Protein AF-A0A1C7MDW0-F1 (afdb_monomer_lite)

pLDDT: mean 87.17, std 15.41, range [36.62, 98.12]

Organism: Grifola frondosa (NCBI:txid5627)

Foldseek 3Di:
DDPVPDDDDDDCPVPDDDPDPAQDDQAAAAEQDPCVNGRGDVVSVVCVVVVRYDYQFFDAPNDTDGVVQLCALVSQLVVDDPPDDSVRSSVSSVVRNVVSVVVVVVVCVVVVPDPPDPDPPPDDD

Secondary structure (DSSP, 8-state):
--TT-------GGG---------S---TTSBPPPHHHH--HHHHHHHHHTT-SB-SEEEETTEEEEGGGTTSHHHHGGGPPTT--HHHHHHHHHHHHHHHHHHHHHHHHHHTS-TTS--------

Sequence (125 aa):
MDENYRPYIIDFESAEQHDCQKSMDIVFNTEEPKWEEFNCDELYEACIEAQAWRPRTVDYLRREIPLKVAVSAKELVKHAPKGYSYEAAWAAALRVVKELQEWFDERAFFDGRSPTDPLPYYGRD

Radius of gyration: 19.9 Å; chains: 1; bounding box: 52×43×44 Å

Structure (mmCIF, N/CA/C/O backbone):
data_AF-A0A1C7MDW0-F1
#
_entry.id   AF-A0A1C7MDW0-F1
#
loop_
_atom_site.group_PDB
_atom_site.id
_atom_site.type_symbol
_atom_site.label_atom_id
_atom_site.label_alt_id
_atom_site.label_comp_id
_atom_site.label_asym_id
_atom_site.label_entity_id
_atom_site.label_seq_id
_atom_site.pdbx_PDB_ins_code
_atom_site.Cartn_x
_atom_site.Cartn_y
_atom_site.Cartn_z
_atom_site.occupancy
_atom_site.B_iso_or_equiv
_atom_site.auth_seq_id
_atom_site.auth_comp_id
_atom_site.auth_asym_id
_atom_site.auth_atom_id
_atom_site.pdbx_PDB_model_num
ATOM 1 N N . MET A 1 1 ? 27.231 -4.875 -14.050 1.00 73.94 1 MET A N 1
ATOM 2 C CA . MET A 1 1 ? 27.058 -3.517 -14.608 1.00 73.94 1 MET A CA 1
ATOM 3 C C . MET A 1 1 ? 27.748 -3.445 -15.953 1.00 73.94 1 MET A C 1
ATOM 5 O O . MET A 1 1 ? 28.730 -4.162 -16.134 1.00 73.94 1 MET A O 1
ATOM 9 N N . ASP A 1 2 ? 27.194 -2.695 -16.905 1.00 79.44 2 ASP A N 1
ATOM 10 C CA . ASP A 1 2 ? 27.810 -2.527 -18.227 1.00 79.44 2 ASP A CA 1
ATOM 11 C C . ASP A 1 2 ? 29.006 -1.558 -18.165 1.00 79.44 2 ASP A C 1
ATOM 13 O O . ASP A 1 2 ? 29.333 -1.014 -17.107 1.00 79.44 2 ASP A O 1
ATOM 17 N N . GLU A 1 3 ? 29.663 -1.335 -19.304 1.00 86.25 3 GLU A N 1
ATOM 18 C CA . GLU A 1 3 ? 30.791 -0.397 -19.425 1.00 86.25 3 GLU A CA 1
ATOM 19 C C . GLU A 1 3 ? 30.409 1.059 -19.081 1.00 86.25 3 GLU A C 1
ATOM 21 O O . GLU A 1 3 ? 31.282 1.891 -18.845 1.00 86.25 3 GLU A O 1
ATOM 26 N N . ASN A 1 4 ? 29.108 1.357 -18.996 1.00 88.75 4 ASN A N 1
ATOM 27 C CA . ASN A 1 4 ? 28.538 2.655 -18.644 1.00 88.75 4 ASN A CA 1
ATOM 28 C C . ASN A 1 4 ? 27.952 2.682 -17.219 1.00 88.75 4 ASN A C 1
ATOM 30 O O . ASN A 1 4 ? 27.171 3.582 -16.906 1.00 88.75 4 ASN A O 1
ATOM 34 N N . TYR A 1 5 ? 28.302 1.720 -16.357 1.00 85.88 5 TYR A N 1
ATOM 35 C CA . TYR A 1 5 ? 27.813 1.607 -14.975 1.00 85.88 5 TYR A CA 1
ATOM 36 C C . TYR A 1 5 ? 26.294 1.427 -14.843 1.00 85.88 5 TYR A C 1
ATOM 38 O O . TYR A 1 5 ? 25.711 1.733 -13.803 1.00 85.88 5 TYR A O 1
ATOM 46 N N . ARG A 1 6 ? 25.628 0.901 -15.875 1.00 85.19 6 ARG A N 1
ATOM 47 C CA . ARG A 1 6 ? 24.205 0.566 -15.795 1.00 85.19 6 ARG A CA 1
ATOM 48 C C . ARG A 1 6 ? 24.026 -0.812 -15.160 1.00 85.19 6 ARG A C 1
ATOM 50 O O . ARG A 1 6 ? 24.737 -1.754 -15.538 1.00 85.19 6 ARG A O 1
ATOM 57 N N . PRO A 1 7 ? 23.100 -0.970 -14.200 1.00 84.88 7 PRO A N 1
ATOM 58 C CA . PRO A 1 7 ? 22.768 -2.280 -13.671 1.00 84.88 7 PRO A CA 1
ATOM 59 C C . PRO A 1 7 ? 22.093 -3.119 -14.760 1.00 84.88 7 PRO A C 1
ATOM 61 O O . PRO A 1 7 ? 21.326 -2.613 -15.574 1.00 84.88 7 PRO A O 1
ATOM 64 N N . TYR A 1 8 ? 22.382 -4.413 -14.758 1.00 86.56 8 TYR A N 1
ATOM 65 C CA . TYR A 1 8 ? 21.633 -5.409 -15.509 1.00 86.56 8 TYR A CA 1
ATOM 66 C C . TYR A 1 8 ? 21.333 -6.566 -14.568 1.00 86.56 8 TYR A C 1
ATOM 68 O O . TYR A 1 8 ? 22.132 -6.873 -13.679 1.00 86.56 8 TYR A O 1
ATOM 76 N N . ILE A 1 9 ? 20.172 -7.176 -14.760 1.00 86.25 9 ILE A N 1
ATOM 77 C CA . ILE A 1 9 ? 19.791 -8.392 -14.052 1.00 86.25 9 ILE A CA 1
ATOM 78 C C . ILE A 1 9 ? 20.627 -9.531 -14.649 1.00 86.25 9 ILE A C 1
ATOM 80 O O . ILE A 1 9 ? 20.823 -9.595 -15.864 1.00 86.25 9 ILE A O 1
ATOM 84 N N . ILE A 1 10 ? 21.176 -10.381 -13.792 1.00 90.25 10 ILE A N 1
ATOM 85 C CA . ILE A 1 10 ? 21.898 -11.603 -14.165 1.00 90.25 10 ILE A CA 1
ATOM 86 C C . ILE A 1 10 ? 21.130 -12.811 -13.630 1.00 90.25 10 ILE A C 1
ATOM 88 O O . ILE A 1 10 ? 20.116 -12.633 -12.966 1.00 90.25 10 ILE A O 1
ATOM 92 N N . ASP A 1 11 ? 21.647 -14.013 -13.883 1.00 91.44 11 ASP A N 1
ATOM 93 C CA . ASP A 1 11 ? 21.165 -15.247 -13.248 1.00 91.44 11 ASP A CA 1
ATOM 94 C C . ASP A 1 11 ? 19.780 -15.731 -13.722 1.00 91.44 11 ASP A C 1
ATOM 96 O O . ASP A 1 11 ? 18.927 -16.163 -12.956 1.00 91.44 11 ASP A O 1
ATOM 100 N N . PHE A 1 12 ? 19.556 -15.688 -15.039 1.00 90.56 12 PHE A N 1
ATOM 101 C CA . PHE A 1 12 ? 18.347 -16.226 -15.677 1.00 90.56 12 PHE A CA 1
ATOM 102 C C . PHE A 1 12 ? 18.403 -17.749 -15.915 1.00 90.56 12 PHE A C 1
ATOM 104 O O . PHE A 1 12 ? 17.575 -18.278 -16.651 1.00 90.56 12 PHE A O 1
ATOM 111 N N . GLU A 1 13 ? 19.373 -18.476 -15.347 1.00 94.75 13 GLU A N 1
ATOM 112 C CA . GLU A 1 13 ? 19.539 -19.918 -15.609 1.00 94.75 13 GLU A CA 1
ATOM 113 C C . GLU A 1 13 ? 18.384 -20.772 -15.072 1.00 94.75 13 GLU A C 1
ATOM 115 O O . GLU A 1 13 ? 18.076 -21.817 -15.640 1.00 94.75 13 GLU A O 1
ATOM 120 N N . SER A 1 14 ? 17.729 -20.297 -14.009 1.00 90.94 14 SER A N 1
ATOM 121 C CA . SER A 1 14 ? 16.546 -20.921 -13.405 1.00 90.94 14 SER A CA 1
ATOM 122 C C . SER A 1 14 ? 15.236 -20.243 -13.826 1.00 90.94 14 SER A C 1
ATOM 124 O O . SER A 1 14 ? 14.185 -20.561 -13.278 1.00 90.94 14 SER A O 1
ATOM 126 N N . ALA A 1 15 ? 15.280 -19.283 -14.758 1.00 90.50 15 ALA A N 1
ATOM 127 C CA . ALA A 1 15 ? 14.081 -18.601 -15.228 1.00 90.50 15 ALA A CA 1
ATOM 128 C C . ALA A 1 15 ? 13.301 -19.497 -16.198 1.00 90.50 15 ALA A C 1
ATOM 130 O O . ALA A 1 15 ? 13.866 -20.073 -17.130 1.00 90.50 15 ALA A O 1
ATOM 131 N N . GLU A 1 16 ? 11.988 -19.572 -16.007 1.00 91.06 16 GLU A N 1
ATOM 132 C CA . GLU A 1 16 ? 11.089 -20.321 -16.879 1.00 91.06 16 GLU A CA 1
ATOM 133 C C . GLU A 1 16 ? 10.307 -19.380 -17.801 1.00 91.06 16 GLU A C 1
ATOM 135 O O . GLU A 1 16 ? 10.112 -18.196 -17.516 1.00 91.06 16 GLU A O 1
ATOM 140 N N . GLN A 1 17 ? 9.865 -19.902 -18.947 1.00 91.06 17 GLN A N 1
ATOM 141 C CA . GLN A 1 17 ? 9.005 -19.138 -19.840 1.00 91.06 17 GLN A CA 1
ATOM 142 C C . GLN A 1 17 ? 7.627 -18.962 -19.194 1.00 91.06 17 GLN A C 1
ATOM 144 O O . GLN A 1 17 ? 6.874 -19.923 -19.056 1.00 91.06 17 GLN A O 1
ATOM 149 N N . HIS A 1 18 ? 7.284 -17.720 -18.867 1.00 89.69 18 HIS A N 1
ATOM 150 C CA . HIS A 1 18 ? 5.992 -17.357 -18.301 1.00 89.69 18 HIS A CA 1
ATOM 151 C C . HIS A 1 18 ? 5.027 -16.863 -19.394 1.00 89.69 18 HIS A C 1
ATOM 153 O O . HIS A 1 18 ? 5.340 -15.924 -20.134 1.00 89.69 18 HIS A O 1
ATOM 159 N N . ASP A 1 19 ? 3.840 -17.468 -19.492 1.00 93.19 19 ASP A N 1
ATOM 160 C CA . ASP A 1 19 ? 2.755 -16.976 -20.352 1.00 93.19 19 ASP A CA 1
ATOM 161 C C . ASP A 1 19 ? 1.932 -15.917 -19.606 1.00 93.19 19 ASP A C 1
ATOM 163 O O . ASP A 1 19 ? 0.947 -16.214 -18.927 1.00 93.19 19 ASP A O 1
ATOM 167 N N . CYS A 1 20 ? 2.385 -14.668 -19.703 1.00 92.69 20 CYS A N 1
ATOM 168 C CA . CYS A 1 20 ? 1.837 -13.555 -18.938 1.00 92.69 20 CYS A CA 1
ATOM 169 C C . CYS A 1 20 ? 0.382 -13.250 -19.313 1.00 92.69 20 CYS A C 1
ATOM 171 O O . CYS A 1 20 ? 0.099 -12.759 -20.405 1.00 92.69 20 CYS A O 1
ATOM 173 N N . GLN A 1 21 ? -0.528 -13.431 -18.357 1.00 94.25 21 GLN A N 1
ATOM 174 C CA . GLN A 1 21 ? -1.953 -13.126 -18.521 1.00 94.25 21 GLN A CA 1
ATOM 175 C C . GLN A 1 21 ? -2.337 -11.726 -18.014 1.00 94.25 21 GLN A C 1
ATOM 177 O O . GLN A 1 21 ? -3.524 -11.465 -17.776 1.00 94.25 21 GLN A O 1
ATOM 182 N N . LYS A 1 22 ? -1.359 -10.815 -17.839 1.00 95.12 22 LYS A N 1
ATOM 183 C CA . LYS A 1 22 ? -1.623 -9.483 -17.279 1.00 95.12 22 LYS A CA 1
ATOM 184 C C . LYS A 1 22 ? -2.768 -8.807 -18.036 1.00 95.12 22 LYS A C 1
ATOM 186 O O . LYS A 1 22 ? -2.754 -8.701 -19.264 1.00 95.12 22 LYS A O 1
ATOM 191 N N . SER A 1 23 ? -3.756 -8.327 -17.296 1.00 95.50 23 SER A N 1
ATOM 192 C CA . SER A 1 23 ? -4.965 -7.736 -17.883 1.00 95.50 23 SER A CA 1
ATOM 193 C C . SER A 1 23 ? -4.881 -6.216 -18.029 1.00 95.50 23 SER A C 1
ATOM 195 O O . SER A 1 23 ? -5.731 -5.604 -18.674 1.00 95.50 23 SER A O 1
ATOM 197 N N . MET A 1 24 ? -3.844 -5.595 -17.462 1.00 96.00 24 MET A N 1
ATOM 198 C CA . MET A 1 24 ? -3.635 -4.149 -17.498 1.00 96.00 24 MET A CA 1
ATOM 199 C C . MET A 1 24 ? -2.148 -3.777 -17.533 1.00 96.00 24 MET A C 1
ATOM 201 O O . MET A 1 24 ? -1.262 -4.634 -17.454 1.00 96.00 24 MET A O 1
ATOM 205 N N . ASP A 1 25 ? -1.868 -2.490 -17.717 1.00 96.19 25 ASP A N 1
ATOM 206 C CA . ASP A 1 25 ? -0.510 -1.952 -17.706 1.00 96.19 25 ASP A CA 1
ATOM 207 C C . ASP A 1 25 ? -0.072 -1.555 -16.296 1.00 96.19 25 ASP A C 1
ATOM 209 O O . ASP A 1 25 ? -0.878 -1.136 -15.463 1.00 96.19 25 ASP A O 1
ATOM 213 N N . ILE A 1 26 ? 1.233 -1.663 -16.044 1.00 94.69 26 ILE A N 1
ATOM 214 C CA . ILE A 1 26 ? 1.848 -1.191 -14.805 1.00 94.69 26 ILE A CA 1
ATOM 215 C C . ILE A 1 26 ? 2.073 0.312 -14.954 1.00 94.69 26 ILE A C 1
ATOM 217 O O . ILE A 1 26 ? 3.004 0.754 -15.627 1.00 94.69 26 ILE A O 1
ATOM 221 N N . VAL A 1 27 ? 1.201 1.104 -14.335 1.00 93.00 27 VAL A N 1
ATOM 222 C CA . VAL A 1 27 ? 1.353 2.559 -14.264 1.00 93.00 27 VAL A CA 1
ATOM 223 C C . VAL A 1 27 ? 1.829 2.922 -12.864 1.00 93.00 27 VAL A C 1
ATOM 225 O O . VAL A 1 27 ? 1.136 2.680 -11.879 1.00 93.00 27 VAL A O 1
ATOM 228 N N . PHE A 1 28 ? 3.028 3.493 -12.764 1.00 88.50 28 PHE A N 1
ATOM 229 C CA . PHE A 1 28 ? 3.580 3.892 -11.473 1.00 88.50 28 PHE A CA 1
ATOM 230 C C . PHE A 1 28 ? 2.711 4.962 -10.808 1.00 88.50 28 PHE A C 1
ATOM 232 O O . PHE A 1 28 ? 2.096 5.796 -11.477 1.00 88.50 28 PHE A O 1
ATOM 239 N N . ASN A 1 29 ? 2.687 4.958 -9.477 1.00 87.25 29 ASN A N 1
ATOM 240 C CA . ASN A 1 29 ? 1.988 5.950 -8.660 1.00 87.25 29 ASN A CA 1
ATOM 241 C C . ASN A 1 29 ? 0.454 5.978 -8.839 1.00 87.25 29 ASN A C 1
ATOM 243 O O . ASN A 1 29 ? -0.214 6.868 -8.303 1.00 87.25 29 ASN A O 1
ATOM 247 N N . THR A 1 30 ? -0.159 5.002 -9.515 1.00 91.81 30 THR A N 1
ATOM 248 C CA . THR A 1 30 ? -1.624 4.820 -9.497 1.00 91.81 30 THR A CA 1
ATOM 249 C C . THR A 1 30 ? -2.073 4.023 -8.276 1.00 91.81 30 THR A C 1
ATOM 251 O O . THR A 1 30 ? -1.242 3.561 -7.505 1.00 91.81 30 THR A O 1
ATOM 254 N N . GLU A 1 31 ? -3.382 3.917 -8.040 1.00 93.19 31 GLU A N 1
ATOM 255 C CA . GLU A 1 31 ? -3.903 2.993 -7.019 1.00 93.19 31 GLU A CA 1
ATOM 256 C C . GLU A 1 31 ? -3.544 1.550 -7.404 1.00 93.19 31 GLU A C 1
ATOM 258 O O . GLU A 1 31 ? -3.624 1.191 -8.580 1.00 93.19 31 GLU A O 1
ATOM 263 N N . GLU A 1 32 ? -3.129 0.754 -6.421 1.00 95.06 32 GLU A N 1
ATOM 264 C CA . GLU A 1 32 ? -2.840 -0.672 -6.568 1.00 95.06 32 GLU A CA 1
ATOM 265 C C . GLU A 1 32 ? -4.071 -1.409 -7.129 1.00 95.06 32 GLU A C 1
ATOM 267 O O . GLU A 1 32 ? -5.175 -1.250 -6.590 1.00 95.06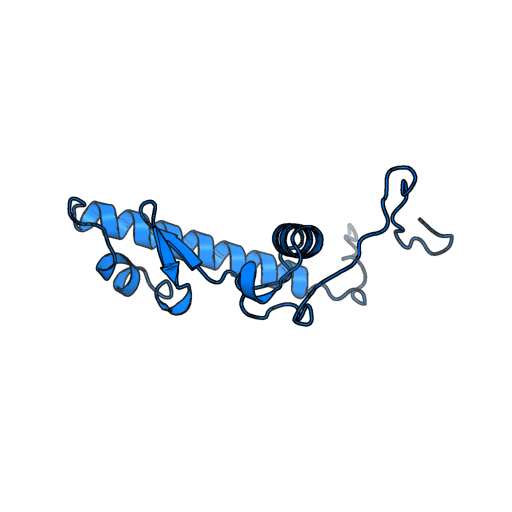 32 GLU A O 1
ATOM 272 N N . PRO A 1 33 ? -3.946 -2.186 -8.222 1.00 96.06 33 PRO A N 1
ATOM 273 C CA . PRO A 1 33 ? -5.032 -3.038 -8.697 1.00 96.06 33 PRO A CA 1
ATOM 274 C C . PRO A 1 33 ? -5.321 -4.136 -7.670 1.00 96.06 33 PRO A C 1
ATOM 276 O O . PRO A 1 33 ? -4.474 -4.453 -6.847 1.00 96.06 33 PRO A O 1
ATOM 279 N N . LYS A 1 34 ? -6.499 -4.758 -7.701 1.00 94.62 34 LYS A N 1
ATOM 280 C CA . LYS A 1 34 ? -6.620 -6.050 -7.017 1.00 94.62 34 LYS A CA 1
ATOM 281 C C . LYS A 1 34 ? -5.791 -7.087 -7.760 1.00 94.62 34 LYS A C 1
ATOM 283 O O . LYS A 1 34 ? -5.663 -7.007 -8.983 1.00 94.62 34 LYS A O 1
ATOM 288 N N . TRP A 1 35 ? -5.319 -8.096 -7.044 1.00 93.62 35 TRP A N 1
ATOM 289 C CA . TRP A 1 35 ? -4.635 -9.233 -7.648 1.00 93.62 35 TRP A CA 1
ATOM 290 C C . TRP A 1 35 ? -5.440 -9.839 -8.818 1.00 93.62 35 TRP A C 1
ATOM 292 O O . TRP A 1 35 ? -4.904 -10.002 -9.915 1.00 93.62 35 TRP A O 1
ATOM 302 N N . GLU A 1 36 ? -6.755 -10.032 -8.647 1.00 94.69 36 GLU A N 1
ATOM 303 C CA . GLU A 1 36 ? -7.638 -10.560 -9.700 1.00 94.69 36 GLU A CA 1
ATOM 304 C C . GLU A 1 36 ? -7.787 -9.609 -10.899 1.00 94.69 36 GLU A C 1
ATOM 306 O O . GLU A 1 36 ? -8.050 -10.049 -12.015 1.00 94.69 36 GLU A O 1
ATOM 311 N N . GLU A 1 37 ? -7.673 -8.295 -10.673 1.00 95.69 37 GLU A N 1
ATOM 312 C CA . GLU A 1 37 ? -7.757 -7.276 -11.729 1.00 95.69 37 GLU A CA 1
ATOM 313 C C . GLU A 1 37 ? -6.465 -7.239 -12.559 1.00 95.69 37 GLU A C 1
ATOM 315 O O . GLU A 1 37 ? -6.507 -6.965 -13.759 1.00 95.69 37 GLU A O 1
ATOM 320 N N . PHE A 1 38 ? -5.319 -7.522 -11.932 1.00 96.75 38 PHE A N 1
ATOM 321 C CA . PHE A 1 38 ? -4.014 -7.511 -12.586 1.00 96.75 38 PHE A CA 1
ATOM 322 C C . PHE A 1 38 ? -3.725 -8.807 -13.354 1.00 96.75 38 PHE A C 1
ATOM 324 O O . PHE A 1 38 ? -3.209 -8.740 -14.472 1.00 96.75 38 PHE A O 1
ATOM 331 N N . ASN A 1 39 ? -4.133 -9.959 -12.803 1.00 95.88 39 ASN A N 1
ATOM 332 C CA . ASN A 1 39 ? -4.125 -11.275 -13.456 1.00 95.88 39 ASN A CA 1
ATOM 333 C C . ASN A 1 39 ? -2.723 -11.804 -13.843 1.00 95.88 39 ASN A C 1
ATOM 335 O O . ASN A 1 39 ? -2.540 -12.399 -14.905 1.00 95.88 39 ASN A O 1
ATOM 339 N N . CYS A 1 40 ? -1.715 -11.550 -13.005 1.00 96.06 40 CYS A N 1
ATOM 340 C CA . CYS A 1 40 ? -0.376 -12.140 -13.115 1.00 96.06 40 CYS A CA 1
ATOM 341 C C . CYS A 1 40 ? 0.337 -12.082 -11.756 1.00 96.06 40 CYS A C 1
ATOM 343 O O . CYS A 1 40 ? 0.711 -10.999 -11.314 1.00 96.06 40 CYS A O 1
ATOM 345 N N . ASP A 1 41 ? 0.525 -13.234 -11.112 1.00 94.44 41 ASP A N 1
ATOM 346 C CA . ASP A 1 41 ? 1.027 -13.340 -9.732 1.00 94.44 41 ASP A CA 1
ATOM 347 C C . ASP A 1 41 ? 2.453 -12.798 -9.601 1.00 94.44 41 ASP A C 1
ATOM 349 O O . ASP A 1 41 ? 2.697 -11.884 -8.819 1.00 94.44 41 ASP A O 1
ATOM 353 N N . GLU A 1 42 ? 3.367 -13.291 -10.441 1.00 93.50 42 GLU A N 1
ATOM 354 C CA . GLU A 1 42 ? 4.791 -12.934 -10.410 1.00 93.50 42 GLU A CA 1
ATOM 355 C C . GLU A 1 42 ? 5.008 -11.423 -10.565 1.00 93.50 42 GLU A C 1
ATOM 357 O O . GLU A 1 42 ? 5.729 -10.793 -9.790 1.00 93.50 42 GLU A O 1
ATOM 362 N N . LEU A 1 43 ? 4.354 -10.814 -11.561 1.00 95.06 43 LEU A N 1
ATOM 363 C CA . LEU A 1 43 ? 4.472 -9.378 -11.791 1.00 95.06 43 LEU A CA 1
ATOM 364 C C . LEU A 1 43 ? 3.721 -8.559 -10.738 1.00 95.06 43 LEU A C 1
ATOM 366 O O . LEU A 1 43 ? 4.154 -7.445 -10.448 1.00 95.06 43 LEU A O 1
ATOM 370 N N . TYR A 1 44 ? 2.624 -9.073 -10.172 1.00 95.94 44 TYR A N 1
ATOM 371 C CA . TYR A 1 44 ? 1.916 -8.396 -9.088 1.00 95.94 44 TYR A CA 1
ATOM 372 C C . TYR A 1 44 ? 2.819 -8.291 -7.864 1.00 95.94 44 TYR A C 1
ATOM 374 O O . TYR A 1 44 ? 3.065 -7.185 -7.390 1.00 95.94 44 TYR A O 1
ATOM 382 N N . GLU A 1 45 ? 3.377 -9.414 -7.409 1.00 94.88 45 GLU A N 1
ATOM 383 C CA . GLU A 1 45 ? 4.293 -9.468 -6.266 1.00 94.88 45 GLU A CA 1
ATOM 384 C C . GLU A 1 45 ? 5.522 -8.582 -6.490 1.00 94.88 45 GLU A C 1
ATOM 386 O O . GLU A 1 45 ? 5.825 -7.734 -5.649 1.00 94.88 45 GLU A O 1
ATOM 391 N N . ALA A 1 46 ? 6.157 -8.672 -7.664 1.00 93.88 46 ALA A N 1
ATOM 392 C CA . ALA A 1 46 ? 7.288 -7.813 -8.008 1.00 93.88 46 ALA A CA 1
ATOM 393 C C . ALA A 1 46 ? 6.927 -6.316 -7.955 1.00 93.88 46 ALA A C 1
ATOM 395 O O . ALA A 1 46 ? 7.726 -5.490 -7.512 1.00 93.88 46 ALA A O 1
ATOM 396 N N . CYS A 1 47 ? 5.715 -5.942 -8.377 1.00 95.19 47 CYS A N 1
ATOM 397 C CA . CYS A 1 47 ? 5.239 -4.562 -8.300 1.00 95.19 47 CYS A CA 1
ATOM 398 C C . CYS A 1 47 ? 4.919 -4.117 -6.865 1.00 95.19 47 CYS A C 1
ATOM 400 O O . CYS A 1 47 ? 5.117 -2.940 -6.555 1.00 95.19 47 CYS A O 1
ATOM 402 N N . ILE A 1 48 ? 4.455 -5.017 -5.992 1.00 93.94 48 ILE A N 1
ATOM 403 C CA . ILE A 1 48 ? 4.282 -4.738 -4.558 1.00 93.94 48 ILE A CA 1
ATOM 404 C C . ILE A 1 48 ? 5.639 -4.481 -3.903 1.00 93.94 48 ILE A C 1
ATOM 406 O O . ILE A 1 48 ? 5.807 -3.460 -3.234 1.00 93.94 48 ILE A O 1
ATOM 410 N N . GLU A 1 49 ? 6.626 -5.345 -4.146 1.00 92.56 49 GLU A N 1
ATOM 411 C CA . GLU A 1 49 ? 7.983 -5.191 -3.608 1.00 92.56 49 GLU A CA 1
ATOM 412 C C . GLU A 1 49 ? 8.663 -3.915 -4.111 1.00 92.56 49 GLU A C 1
ATOM 414 O O . GLU A 1 49 ? 9.262 -3.171 -3.333 1.00 92.56 49 GLU A O 1
ATOM 419 N N . ALA A 1 50 ? 8.513 -3.613 -5.402 1.00 90.50 50 ALA A N 1
ATOM 420 C CA . ALA A 1 50 ? 9.020 -2.386 -6.007 1.00 90.50 50 ALA A CA 1
ATOM 421 C C . ALA A 1 50 ? 8.209 -1.133 -5.628 1.00 90.50 50 ALA A C 1
ATOM 423 O O . ALA A 1 50 ? 8.546 -0.037 -6.074 1.00 90.50 50 ALA A O 1
ATOM 424 N N . GLN A 1 51 ? 7.127 -1.280 -4.852 1.00 91.69 51 GLN A N 1
ATOM 425 C CA . GLN A 1 51 ? 6.187 -0.211 -4.513 1.00 91.69 51 GLN A CA 1
ATOM 426 C C . GLN A 1 51 ? 5.686 0.551 -5.753 1.00 91.69 51 GLN A C 1
ATOM 428 O O . GLN A 1 51 ? 5.494 1.766 -5.722 1.00 91.69 51 GLN A O 1
ATOM 433 N N . ALA A 1 52 ? 5.443 -0.144 -6.866 1.00 92.69 52 ALA A N 1
ATOM 434 C CA . ALA A 1 52 ? 5.051 0.479 -8.130 1.00 92.69 52 ALA A CA 1
ATOM 435 C C . ALA A 1 52 ? 3.757 1.303 -7.990 1.00 92.69 52 ALA A C 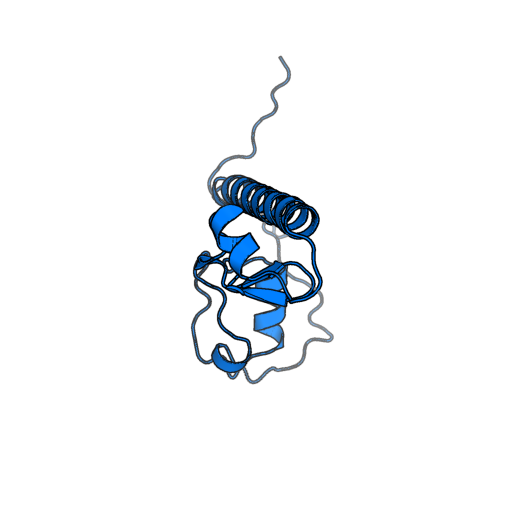1
ATOM 437 O O . ALA A 1 52 ? 3.633 2.385 -8.567 1.00 92.69 52 ALA A O 1
ATOM 438 N N . TRP A 1 53 ? 2.827 0.855 -7.145 1.00 93.88 53 TRP A N 1
ATOM 439 C CA . TRP A 1 53 ? 1.531 1.494 -6.917 1.00 93.88 53 TRP A CA 1
ATOM 440 C C . TRP A 1 53 ? 1.396 2.101 -5.522 1.00 93.88 53 TRP A C 1
ATOM 442 O O . TRP A 1 53 ? 2.146 1.777 -4.602 1.00 93.88 53 TRP A O 1
ATOM 452 N N . ARG A 1 54 ? 0.411 2.987 -5.363 1.00 91.56 54 ARG A N 1
ATOM 453 C CA . ARG A 1 54 ? -0.057 3.477 -4.064 1.00 91.56 54 ARG A CA 1
ATOM 454 C C . ARG A 1 54 ? -0.964 2.432 -3.418 1.00 91.56 54 ARG A C 1
ATOM 456 O O . ARG A 1 54 ? -1.826 1.906 -4.124 1.00 91.56 54 ARG A O 1
ATOM 463 N N . PRO A 1 55 ? -0.841 2.195 -2.101 1.00 92.06 55 PRO A N 1
ATOM 464 C CA . PRO A 1 55 ? -1.626 1.180 -1.417 1.00 92.06 55 PRO A CA 1
ATOM 465 C C . PRO A 1 55 ? -3.120 1.441 -1.600 1.00 92.06 55 PRO A C 1
ATOM 467 O O . PRO A 1 55 ? -3.591 2.573 -1.457 1.00 92.06 55 PRO A O 1
ATOM 470 N N . ARG A 1 56 ? -3.889 0.395 -1.903 1.00 93.25 56 ARG A N 1
ATOM 471 C CA . ARG A 1 56 ? -5.356 0.507 -1.994 1.00 93.25 56 ARG A CA 1
ATOM 472 C C . ARG A 1 56 ? -6.012 0.571 -0.614 1.00 93.25 56 ARG A C 1
ATOM 474 O O . ARG A 1 56 ? -7.058 1.210 -0.432 1.00 93.25 56 ARG A O 1
ATOM 481 N N . THR A 1 57 ? -5.413 -0.098 0.360 1.00 94.56 57 THR A N 1
ATOM 482 C CA . THR A 1 57 ? -5.915 -0.253 1.727 1.00 94.56 57 THR A CA 1
ATOM 483 C C . THR A 1 57 ? -4.816 -0.001 2.750 1.00 94.56 57 THR A C 1
ATOM 485 O O . THR A 1 57 ? -3.634 -0.025 2.433 1.00 94.56 57 THR A O 1
ATOM 488 N N . VAL A 1 58 ? -5.218 0.235 3.995 1.00 94.56 58 VAL A N 1
ATOM 489 C CA . VAL A 1 58 ? -4.333 0.244 5.162 1.00 94.56 58 VAL A CA 1
ATOM 490 C C . VAL A 1 58 ? -4.837 -0.749 6.195 1.00 94.56 58 VAL A C 1
ATOM 492 O O . VAL A 1 58 ? -6.049 -0.947 6.334 1.00 94.56 58 VAL A O 1
ATOM 495 N N . ASP A 1 59 ? -3.917 -1.319 6.963 1.00 95.38 59 ASP A N 1
ATOM 496 C CA . ASP A 1 59 ? -4.262 -2.160 8.098 1.00 95.38 59 ASP A CA 1
ATOM 497 C C . ASP A 1 59 ? -4.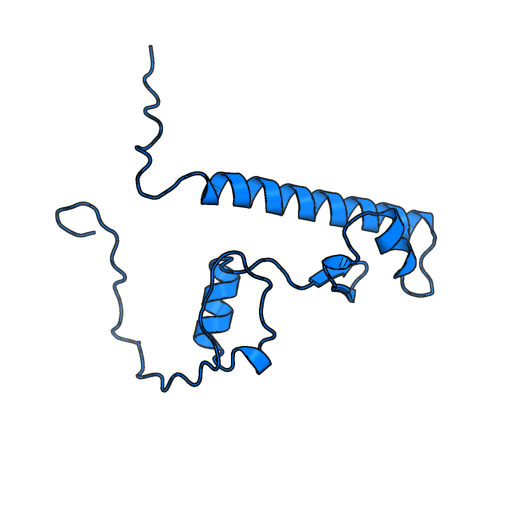646 -1.319 9.313 1.00 95.38 59 ASP A C 1
ATOM 499 O O . ASP A 1 59 ? -3.844 -0.586 9.889 1.00 95.38 59 ASP A O 1
ATOM 503 N N . TYR A 1 60 ? -5.889 -1.463 9.761 1.00 96.94 60 TYR A N 1
ATOM 504 C CA . TYR A 1 60 ? -6.392 -0.821 10.968 1.00 96.94 60 TYR A CA 1
ATOM 505 C C . TYR A 1 60 ? -7.140 -1.828 11.839 1.00 96.94 60 TYR A C 1
ATOM 507 O O . TYR A 1 60 ? -8.182 -2.358 11.460 1.00 96.94 60 TYR A O 1
ATOM 515 N N . LEU A 1 61 ? -6.603 -2.100 13.035 1.00 96.12 61 LEU A N 1
ATOM 516 C CA . LEU A 1 61 ? -7.172 -3.061 13.993 1.00 96.12 61 LEU A CA 1
ATOM 517 C C . LEU A 1 61 ? -7.474 -4.436 13.356 1.00 96.12 61 LEU A C 1
ATOM 519 O O . LEU A 1 61 ? -8.533 -5.018 13.596 1.00 96.12 61 LEU A O 1
ATOM 523 N N . ARG A 1 62 ? -6.513 -4.955 12.572 1.00 93.25 62 ARG A N 1
ATOM 524 C CA . ARG A 1 62 ? -6.587 -6.238 11.837 1.00 93.25 62 ARG A CA 1
ATOM 525 C C . ARG A 1 62 ? -7.669 -6.273 10.754 1.00 93.25 62 ARG A C 1
ATOM 527 O O . ARG A 1 62 ? -8.278 -7.315 10.512 1.00 93.25 62 ARG A O 1
ATOM 534 N N . ARG A 1 63 ? -7.954 -5.122 10.153 1.00 93.44 63 ARG A N 1
ATOM 535 C CA . ARG A 1 63 ? -8.866 -4.994 9.021 1.00 93.44 63 ARG A CA 1
ATOM 536 C C . ARG A 1 63 ? -8.229 -4.130 7.955 1.00 93.44 63 ARG A C 1
ATOM 538 O O . ARG A 1 63 ? -7.729 -3.054 8.268 1.00 93.44 63 ARG A O 1
ATOM 545 N N . GLU A 1 64 ? -8.384 -4.556 6.714 1.00 94.50 64 GLU A N 1
ATOM 546 C CA . GLU A 1 64 ? -8.085 -3.736 5.552 1.00 94.50 64 GLU A CA 1
ATOM 547 C C . GLU A 1 64 ? -9.167 -2.666 5.402 1.00 94.50 64 GLU A C 1
ATOM 549 O O . GLU A 1 64 ? -10.355 -2.955 5.211 1.00 94.50 64 GLU A O 1
ATOM 554 N N . ILE A 1 65 ? -8.761 -1.409 5.531 1.00 95.19 65 ILE A N 1
ATOM 555 C CA . ILE A 1 65 ? -9.627 -0.251 5.338 1.00 95.19 65 ILE A CA 1
ATOM 556 C C . ILE A 1 65 ? -9.193 0.461 4.059 1.00 95.19 65 ILE A C 1
ATOM 558 O O . ILE A 1 65 ? -8.004 0.725 3.902 1.00 95.19 65 ILE A O 1
ATOM 562 N N . PRO A 1 66 ? -10.119 0.821 3.149 1.00 93.25 66 PRO A N 1
ATOM 563 C CA . PRO A 1 66 ? -9.769 1.575 1.950 1.00 93.25 66 PRO A CA 1
ATOM 564 C C . PRO A 1 66 ? -8.987 2.847 2.283 1.00 93.25 66 PRO A C 1
ATOM 566 O O . PRO A 1 66 ? -9.420 3.630 3.132 1.00 93.25 66 PRO A O 1
ATOM 569 N N . LEU A 1 67 ? -7.890 3.094 1.566 1.00 91.75 67 LEU A N 1
ATOM 570 C CA . LEU A 1 67 ? -6.994 4.229 1.804 1.00 91.75 67 LEU A CA 1
ATOM 571 C C . LEU A 1 67 ? -7.750 5.568 1.823 1.00 91.75 67 LEU A C 1
ATOM 573 O O . LEU A 1 67 ? -7.512 6.419 2.676 1.00 91.75 67 LEU A O 1
ATOM 577 N N . LYS A 1 68 ? -8.746 5.719 0.942 1.00 87.81 68 LYS A N 1
ATOM 578 C CA . LYS A 1 68 ? -9.632 6.896 0.859 1.00 87.81 68 LYS A CA 1
ATOM 579 C C . LYS A 1 68 ? -10.373 7.245 2.160 1.00 87.81 68 LYS A C 1
ATOM 581 O O . LYS A 1 68 ? -10.850 8.364 2.306 1.00 87.81 68 LYS A O 1
ATOM 586 N N . VAL A 1 69 ? -10.507 6.294 3.084 1.00 86.00 69 VAL A N 1
ATOM 587 C CA . VAL A 1 69 ? -11.116 6.481 4.411 1.00 86.00 69 VAL A CA 1
ATOM 588 C C . VAL A 1 69 ? -10.057 6.823 5.463 1.00 86.00 69 VAL A C 1
ATOM 590 O O . VAL A 1 69 ? -10.339 7.545 6.418 1.00 86.00 69 VAL A O 1
ATOM 593 N N . ALA A 1 70 ? -8.821 6.363 5.274 1.00 87.19 70 ALA A N 1
ATOM 594 C CA . ALA A 1 70 ? -7.698 6.558 6.188 1.00 87.19 70 ALA A CA 1
ATOM 595 C C . ALA A 1 70 ? -7.051 7.956 6.104 1.00 87.19 70 ALA A C 1
ATOM 597 O O . ALA A 1 70 ? -5.971 8.173 6.640 1.00 87.19 70 ALA A O 1
ATOM 598 N N . VAL A 1 71 ? -7.730 8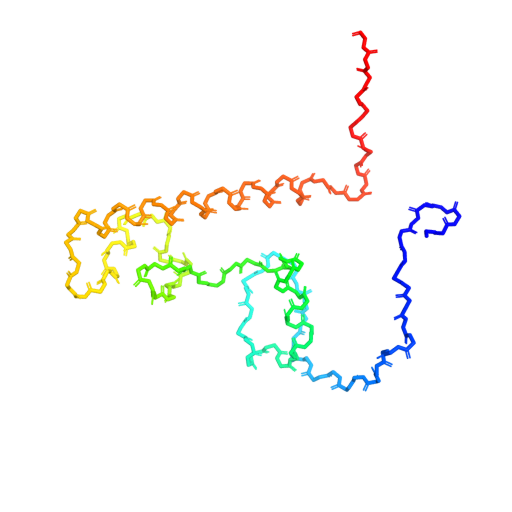.929 5.487 1.00 80.81 71 VAL A N 1
ATOM 599 C CA . VAL A 1 71 ? -7.254 10.318 5.333 1.00 80.81 71 VAL A CA 1
ATOM 600 C C . VAL A 1 71 ? -7.127 11.073 6.659 1.00 80.81 71 VAL A C 1
ATOM 602 O O . VAL A 1 71 ? -6.465 12.103 6.729 1.00 80.81 71 VAL A O 1
ATOM 605 N N . SER A 1 72 ? -7.792 10.605 7.720 1.00 91.19 72 SER A N 1
ATOM 606 C CA . SER A 1 72 ? -7.636 11.159 9.065 1.00 91.19 72 SER A CA 1
ATOM 607 C C . SER A 1 72 ? -8.004 10.140 10.137 1.00 91.19 72 SER A C 1
ATOM 609 O O . SER A 1 72 ? -8.866 9.281 9.933 1.00 91.19 72 SER A O 1
ATOM 611 N N . ALA A 1 73 ? -7.429 10.299 11.332 1.00 94.75 73 ALA A N 1
ATOM 612 C CA . ALA A 1 73 ? -7.718 9.414 12.457 1.00 94.75 73 ALA A CA 1
ATOM 613 C C . ALA A 1 73 ? -9.202 9.477 12.860 1.00 94.75 73 ALA A C 1
ATOM 615 O O . ALA A 1 73 ? -9.787 8.481 13.279 1.00 94.75 73 ALA A O 1
ATOM 616 N N . LYS A 1 74 ? -9.833 10.641 12.658 1.00 95.19 74 LYS A N 1
ATOM 617 C CA . LYS A 1 74 ? -11.256 10.876 12.917 1.00 95.19 74 LYS A CA 1
ATOM 618 C C . LYS A 1 74 ? -12.181 10.076 12.017 1.00 95.19 74 LYS A C 1
ATOM 620 O O . LYS A 1 74 ? -13.211 9.606 12.495 1.00 95.19 74 LYS A O 1
ATOM 625 N N . GLU A 1 75 ? -11.845 9.929 10.744 1.00 93.69 75 GLU A N 1
ATOM 626 C CA . GLU A 1 75 ? -12.627 9.073 9.854 1.00 93.69 75 GLU A CA 1
ATOM 627 C C . GLU A 1 75 ? -12.336 7.602 10.138 1.00 93.69 75 GLU A C 1
ATOM 629 O O . GLU A 1 75 ? -13.268 6.819 10.309 1.00 93.69 75 GLU A O 1
ATOM 634 N N . LEU A 1 76 ? -11.065 7.247 10.326 1.00 94.62 76 LEU A N 1
ATOM 635 C CA . LEU A 1 76 ? -10.648 5.867 10.552 1.00 94.62 76 LEU A CA 1
ATOM 636 C C . LEU A 1 76 ? -11.262 5.252 11.825 1.00 94.62 76 LEU A C 1
ATOM 638 O O . LEU A 1 76 ? -11.708 4.105 11.797 1.00 94.62 76 LEU A O 1
ATOM 642 N N . VAL A 1 77 ? -11.403 6.022 12.912 1.00 96.81 77 VAL A N 1
ATOM 643 C CA . VAL A 1 77 ? -11.997 5.527 14.171 1.00 96.81 77 VAL A CA 1
ATOM 644 C C . VAL A 1 77 ? -13.449 5.058 14.015 1.00 96.81 77 VAL A C 1
ATOM 646 O O . VAL A 1 77 ? -13.901 4.186 14.754 1.00 96.81 77 VAL A O 1
ATOM 649 N N . LYS A 1 78 ? -14.188 5.582 13.025 1.00 95.19 78 LYS A N 1
ATOM 650 C CA . LYS A 1 78 ? -15.574 5.165 12.742 1.00 95.19 78 LYS A CA 1
ATOM 651 C C . LYS A 1 78 ? -15.656 3.736 12.202 1.00 95.19 78 LYS A C 1
ATOM 653 O O . LYS A 1 78 ? -16.727 3.136 12.231 1.00 95.19 78 LYS A O 1
ATOM 658 N N . HIS A 1 79 ? -14.535 3.197 11.725 1.00 95.00 79 HIS A N 1
ATOM 659 C CA . HIS A 1 79 ? -14.416 1.844 11.186 1.00 95.00 79 HIS A CA 1
ATOM 660 C C . HIS A 1 79 ? -13.892 0.835 12.218 1.00 95.00 79 HIS A C 1
ATOM 662 O O . HIS A 1 79 ? -13.665 -0.330 11.880 1.00 95.00 79 HIS A O 1
ATOM 668 N N . ALA A 1 80 ? -13.721 1.253 13.478 1.00 95.69 80 ALA A N 1
ATOM 669 C CA . ALA A 1 80 ? -13.254 0.378 14.540 1.00 95.69 80 ALA A CA 1
ATOM 670 C C . ALA A 1 80 ? -14.197 -0.830 14.735 1.00 95.69 80 ALA A C 1
ATOM 672 O O . ALA A 1 80 ? -15.423 -0.669 14.766 1.00 95.69 80 ALA A O 1
ATOM 673 N N . PRO A 1 81 ? -13.661 -2.056 14.885 1.00 94.44 81 PRO A N 1
ATOM 674 C CA . PRO A 1 81 ? -14.472 -3.222 15.207 1.00 94.44 81 PRO A CA 1
ATOM 675 C C . PRO A 1 81 ? -15.206 -3.052 16.541 1.00 94.44 81 PRO A C 1
ATOM 677 O O . PRO A 1 81 ? -14.719 -2.399 17.468 1.00 94.44 81 PRO A O 1
ATOM 680 N N . LYS A 1 82 ? -16.360 -3.714 16.677 1.00 93.75 82 LYS A N 1
ATOM 681 C CA . LYS A 1 82 ? -17.051 -3.804 17.970 1.00 93.75 82 LYS A CA 1
ATOM 682 C C . LYS A 1 82 ? -16.117 -4.434 19.009 1.00 93.75 82 LYS A C 1
ATOM 684 O O . LYS A 1 82 ? -15.475 -5.440 18.723 1.00 93.75 82 LYS A O 1
ATOM 689 N N . GLY A 1 83 ? -16.085 -3.863 20.212 1.00 93.25 83 GLY A N 1
ATOM 690 C CA . GLY A 1 83 ? -15.281 -4.361 21.335 1.00 93.25 83 GLY A CA 1
ATOM 691 C C . GLY A 1 83 ? -14.018 -3.550 21.634 1.00 93.25 83 GLY A C 1
ATOM 692 O O . GLY A 1 83 ? -13.442 -3.730 22.703 1.00 93.25 83 GLY A O 1
ATOM 693 N N . TYR A 1 84 ? -13.616 -2.625 20.760 1.00 95.12 84 TYR A N 1
ATOM 694 C CA . TYR A 1 84 ? -12.569 -1.650 21.073 1.00 95.12 84 TYR A CA 1
ATOM 695 C C . TYR A 1 84 ? -13.155 -0.431 21.792 1.00 95.12 84 TYR A C 1
ATOM 697 O O . TYR A 1 84 ? -14.231 0.049 21.431 1.00 95.12 84 TYR A O 1
ATOM 705 N N . SER A 1 85 ? -12.439 0.087 22.796 1.00 97.25 85 SER A N 1
ATOM 706 C CA . SER A 1 85 ? -12.759 1.403 23.358 1.00 97.25 85 SER A CA 1
ATOM 707 C C . SER A 1 85 ? -12.445 2.497 22.336 1.00 97.25 85 SER A C 1
ATOM 709 O O . SER A 1 85 ? -11.613 2.305 21.441 1.00 97.25 85 SER A O 1
ATOM 711 N N . TYR A 1 86 ? -13.088 3.657 22.478 1.00 96.56 86 TYR A N 1
ATOM 712 C CA . TYR A 1 86 ? -12.821 4.801 21.608 1.00 96.56 86 TYR A CA 1
ATOM 713 C C . TYR A 1 86 ? -11.348 5.224 21.676 1.00 96.56 86 TYR A C 1
ATOM 715 O O . TYR A 1 86 ? -10.732 5.480 20.648 1.00 96.56 86 TYR A O 1
ATOM 723 N N . GLU A 1 87 ? -10.756 5.237 22.869 1.00 97.88 87 GLU A N 1
ATOM 724 C CA . GLU A 1 87 ? -9.366 5.636 23.103 1.00 97.88 87 GLU A CA 1
ATOM 725 C C . GLU A 1 87 ? -8.383 4.685 22.416 1.00 97.88 87 GLU A C 1
ATOM 727 O O . GLU A 1 87 ? -7.452 5.135 21.750 1.00 97.88 87 GLU A O 1
ATOM 732 N N . ALA A 1 88 ? -8.608 3.371 22.533 1.00 97.62 88 ALA A N 1
ATOM 733 C CA . ALA A 1 88 ? -7.778 2.366 21.873 1.00 97.62 88 ALA A CA 1
ATOM 734 C C . ALA A 1 88 ? -7.888 2.471 20.345 1.00 97.62 88 ALA A C 1
ATOM 736 O O . ALA A 1 88 ? -6.878 2.449 19.638 1.00 97.62 88 ALA A O 1
ATOM 737 N N . ALA A 1 89 ? -9.113 2.638 19.841 1.00 97.94 89 ALA A N 1
ATOM 738 C CA . ALA A 1 89 ? -9.376 2.831 18.425 1.00 97.94 89 ALA A CA 1
ATOM 739 C C . ALA A 1 89 ? -8.719 4.114 17.892 1.00 97.94 89 ALA A C 1
ATOM 741 O O . ALA A 1 89 ? -8.116 4.098 16.817 1.00 97.94 89 ALA A O 1
ATOM 742 N N . TRP A 1 90 ? -8.792 5.206 18.651 1.00 98.06 90 TRP A N 1
ATOM 743 C CA . TRP A 1 90 ? -8.207 6.497 18.304 1.00 98.06 90 TRP A CA 1
ATOM 744 C C . TRP A 1 90 ? -6.677 6.448 18.279 1.00 98.06 90 TRP A C 1
ATOM 746 O O . TRP A 1 90 ? -6.061 6.913 17.322 1.00 98.06 90 TRP A O 1
ATOM 756 N N . ALA A 1 91 ? -6.054 5.834 19.288 1.00 98.12 91 ALA A N 1
ATOM 757 C CA . ALA A 1 91 ? -4.602 5.678 19.348 1.00 98.12 91 ALA A CA 1
ATOM 758 C C . ALA A 1 91 ? -4.064 4.843 18.174 1.00 98.12 91 ALA A C 1
ATOM 760 O O . ALA A 1 91 ? -3.053 5.203 17.569 1.00 98.12 91 ALA A O 1
ATOM 761 N N . ALA A 1 92 ? -4.756 3.757 17.816 1.00 97.69 92 ALA A N 1
ATOM 762 C CA . ALA A 1 92 ? -4.422 2.976 16.629 1.00 97.69 92 ALA A CA 1
ATOM 763 C C . ALA A 1 92 ? -4.611 3.792 15.340 1.00 97.69 92 ALA A C 1
ATOM 765 O O . ALA A 1 92 ? -3.773 3.727 14.448 1.00 97.69 92 ALA A O 1
ATOM 766 N N . ALA A 1 93 ? -5.667 4.605 15.257 1.00 97.75 93 ALA A N 1
ATOM 767 C CA . ALA A 1 93 ? -5.948 5.408 14.074 1.00 97.75 93 ALA A CA 1
ATOM 768 C C . ALA A 1 93 ? -4.884 6.494 13.847 1.00 97.75 93 ALA A C 1
ATOM 770 O O . ALA A 1 93 ? -4.452 6.704 12.717 1.00 97.75 93 ALA A O 1
ATOM 771 N N . LEU A 1 94 ? -4.415 7.148 14.916 1.00 97.62 94 LEU A N 1
ATOM 772 C CA . LEU A 1 94 ? -3.300 8.097 14.845 1.00 97.62 94 LEU A CA 1
ATOM 773 C C . LEU A 1 94 ? -2.012 7.441 14.344 1.00 97.62 94 LEU A C 1
ATOM 775 O O . LEU A 1 94 ? -1.282 8.056 13.572 1.00 97.62 94 LEU A O 1
ATOM 779 N N . ARG A 1 95 ? -1.741 6.201 14.770 1.00 96.88 95 ARG A N 1
ATOM 780 C CA . ARG A 1 95 ? -0.568 5.451 14.316 1.00 96.88 95 ARG A CA 1
ATOM 781 C C . ARG A 1 95 ? -0.627 5.183 12.817 1.00 96.88 95 ARG A C 1
ATOM 783 O O . ARG A 1 95 ? 0.309 5.548 12.125 1.00 96.88 95 ARG A O 1
ATOM 790 N N . VAL A 1 96 ? -1.747 4.645 12.334 1.00 96.38 96 VAL A N 1
ATOM 791 C CA . VAL A 1 96 ? -1.942 4.355 10.905 1.00 96.38 96 VAL A CA 1
ATOM 792 C C . VAL A 1 96 ? -1.779 5.615 10.057 1.00 96.38 96 VAL A C 1
ATOM 794 O O . VAL A 1 96 ? -1.095 5.589 9.043 1.00 96.38 96 VAL A O 1
ATOM 797 N N . VAL A 1 97 ? -2.358 6.743 10.480 1.00 94.88 97 VAL A N 1
ATOM 798 C CA . VAL A 1 97 ? -2.219 8.014 9.746 1.00 94.88 97 VAL A CA 1
ATOM 799 C C . VAL A 1 97 ? -0.773 8.504 9.725 1.00 94.88 97 VAL A C 1
ATOM 801 O O . VAL A 1 97 ? -0.321 9.006 8.701 1.00 94.88 97 VAL A O 1
ATOM 804 N N . LYS A 1 98 ? -0.044 8.356 10.836 1.00 94.94 98 LYS A N 1
ATOM 805 C CA . LYS A 1 98 ? 1.373 8.724 10.914 1.00 94.94 98 LYS A CA 1
ATOM 806 C C . LYS A 1 98 ? 2.230 7.851 9.996 1.00 94.94 98 LYS A C 1
ATOM 808 O O . LYS A 1 98 ? 2.986 8.400 9.210 1.00 94.94 98 LYS A O 1
ATOM 813 N N . GLU A 1 99 ? 2.071 6.532 10.068 1.00 93.81 99 GLU A N 1
ATOM 814 C CA . GLU A 1 99 ? 2.801 5.568 9.229 1.00 93.81 99 GLU A CA 1
ATOM 815 C C . GLU A 1 99 ? 2.513 5.802 7.742 1.00 93.81 99 GLU A C 1
ATOM 817 O O . GLU A 1 99 ? 3.424 5.797 6.920 1.00 93.81 99 GLU A O 1
ATOM 822 N N . LEU A 1 100 ? 1.255 6.087 7.394 1.00 91.94 100 LEU A N 1
ATOM 823 C CA . LEU A 1 100 ? 0.875 6.404 6.023 1.00 91.94 100 LEU A CA 1
ATOM 824 C C . LEU A 1 100 ? 1.514 7.710 5.530 1.00 91.94 100 LEU A C 1
ATOM 826 O O . LEU A 1 100 ? 1.963 7.776 4.389 1.00 91.94 100 LEU A O 1
ATOM 830 N N . GLN A 1 101 ? 1.554 8.743 6.376 1.00 91.69 101 GLN A N 1
ATOM 831 C CA . GLN A 1 101 ? 2.231 9.998 6.050 1.00 91.69 101 GLN A CA 1
ATOM 832 C C . GLN A 1 101 ? 3.734 9.778 5.844 1.00 91.69 101 GLN A C 1
ATOM 834 O O . GLN A 1 101 ? 4.272 10.232 4.840 1.00 91.69 101 GLN A O 1
ATOM 839 N N . GLU A 1 102 ? 4.389 9.044 6.748 1.00 92.94 102 GLU A N 1
ATOM 840 C CA . GLU A 1 102 ? 5.817 8.712 6.649 1.00 92.94 102 GLU A CA 1
ATOM 841 C C . GLU A 1 102 ? 6.119 7.951 5.353 1.00 92.94 102 GLU A C 1
ATOM 843 O O . GLU A 1 102 ? 7.041 8.316 4.628 1.00 92.94 102 GLU A O 1
ATOM 848 N N . TRP A 1 103 ? 5.285 6.972 4.998 1.00 90.81 103 TRP A N 1
ATOM 849 C CA . TRP A 1 103 ? 5.415 6.235 3.743 1.00 90.81 103 TRP A CA 1
ATOM 850 C C . TRP A 1 103 ? 5.283 7.140 2.506 1.00 90.81 103 TRP A C 1
ATOM 852 O O . TRP A 1 103 ? 6.072 7.026 1.566 1.00 90.81 103 TRP A O 1
ATOM 862 N N . PHE A 1 104 ? 4.318 8.070 2.492 1.00 88.62 104 PHE A N 1
ATOM 863 C CA . PHE A 1 104 ? 4.171 9.024 1.385 1.00 88.62 104 PHE A CA 1
ATOM 864 C C . PHE A 1 104 ? 5.355 9.993 1.284 1.00 88.62 104 PHE A C 1
ATOM 866 O O . PHE A 1 104 ? 5.775 10.311 0.171 1.00 88.62 104 PHE A O 1
ATOM 873 N N . ASP A 1 105 ? 5.896 10.443 2.416 1.00 88.75 105 ASP A N 1
ATOM 874 C CA . ASP A 1 105 ? 7.044 11.351 2.460 1.00 88.75 105 ASP A CA 1
ATOM 875 C C . ASP A 1 105 ? 8.325 10.657 1.968 1.00 88.75 105 ASP A C 1
ATOM 877 O O . ASP A 1 105 ? 9.061 11.217 1.150 1.00 88.75 105 ASP A O 1
ATOM 881 N N . GLU A 1 106 ? 8.573 9.418 2.406 1.00 89.06 106 GLU A N 1
ATOM 882 C CA . GLU A 1 106 ? 9.693 8.596 1.930 1.00 89.06 106 GLU A CA 1
ATOM 883 C C . GLU A 1 106 ? 9.594 8.350 0.426 1.00 89.06 106 GLU A C 1
ATOM 885 O O . GLU A 1 106 ? 10.554 8.582 -0.313 1.00 89.06 106 GLU A O 1
ATOM 890 N N . ARG A 1 107 ? 8.414 7.953 -0.056 1.00 85.56 107 ARG A N 1
ATOM 891 C CA . ARG A 1 107 ? 8.186 7.738 -1.485 1.00 85.56 107 ARG A CA 1
ATOM 892 C C . ARG A 1 107 ? 8.413 9.009 -2.294 1.00 85.56 107 ARG A C 1
ATOM 894 O O . ARG A 1 107 ? 9.101 8.962 -3.307 1.00 85.56 107 ARG A O 1
ATOM 901 N N . ALA A 1 108 ? 7.900 10.152 -1.839 1.00 84.69 108 ALA A N 1
ATOM 902 C CA . ALA A 1 108 ? 8.123 11.432 -2.507 1.00 84.69 108 ALA A CA 1
ATOM 903 C C . ALA A 1 108 ? 9.617 11.798 -2.580 1.00 84.69 108 ALA A C 1
ATOM 905 O O . ALA A 1 108 ? 10.063 12.365 -3.577 1.00 84.69 108 ALA A O 1
ATOM 906 N N . PHE A 1 109 ? 10.403 11.453 -1.556 1.00 84.50 109 PHE A N 1
ATOM 907 C CA . PHE A 1 109 ? 11.853 11.643 -1.562 1.00 84.50 109 PHE A CA 1
ATOM 908 C C . PHE A 1 109 ? 12.566 10.759 -2.597 1.00 84.50 109 PHE A C 1
ATOM 910 O O . PHE A 1 109 ? 13.473 11.244 -3.278 1.00 84.50 109 PHE A O 1
ATOM 917 N N . PHE A 1 110 ? 12.173 9.489 -2.732 1.00 80.75 110 PHE A N 1
ATOM 918 C CA . PHE A 1 110 ? 12.768 8.572 -3.711 1.00 80.75 110 PHE A CA 1
ATOM 919 C C . PHE A 1 110 ? 12.316 8.866 -5.148 1.00 80.75 110 PHE A C 1
ATOM 921 O O . PHE A 1 110 ? 13.163 8.930 -6.035 1.00 80.75 110 PHE A O 1
ATOM 928 N N . ASP A 1 111 ? 11.028 9.142 -5.366 1.00 76.94 111 ASP A N 1
ATOM 929 C CA . ASP A 1 111 ? 10.467 9.519 -6.674 1.00 76.94 111 ASP A CA 1
ATOM 930 C C . ASP A 1 111 ? 10.990 10.885 -7.151 1.00 76.94 111 ASP A C 1
ATOM 932 O O . ASP A 1 111 ? 11.159 11.120 -8.348 1.00 76.94 111 ASP A O 1
ATOM 936 N N . GLY A 1 112 ? 11.264 11.798 -6.211 1.00 67.75 112 GLY A N 1
ATOM 937 C CA . GLY A 1 112 ? 11.849 13.113 -6.473 1.00 67.75 112 GLY A CA 1
ATOM 938 C C . GLY A 1 112 ? 13.330 13.082 -6.863 1.00 67.75 112 GLY A C 1
ATOM 939 O O . GLY A 1 112 ? 13.853 14.114 -7.275 1.00 67.75 112 GLY A O 1
ATOM 940 N N . ARG A 1 113 ? 14.007 11.929 -6.761 1.00 55.00 113 ARG A N 1
ATOM 941 C CA . ARG A 1 113 ? 15.313 11.690 -7.389 1.00 55.00 113 ARG A CA 1
ATOM 942 C C . ARG A 1 113 ? 15.080 11.039 -8.749 1.00 55.00 113 ARG A C 1
ATOM 944 O O . ARG A 1 113 ? 15.107 9.818 -8.884 1.00 55.00 113 ARG A O 1
ATOM 951 N N . SER A 1 114 ? 14.846 11.860 -9.768 1.00 47.16 114 SER A N 1
ATOM 952 C CA . SER A 1 114 ? 14.752 11.373 -11.146 1.00 47.16 114 SER A CA 1
ATOM 953 C C . SER A 1 114 ? 16.099 10.753 -11.569 1.00 47.16 114 SER A C 1
ATOM 955 O O . SER A 1 114 ? 17.143 11.274 -11.182 1.00 47.16 114 SER A O 1
ATOM 957 N N . PRO A 1 115 ? 16.141 9.703 -12.415 1.00 49.47 115 PRO A N 1
ATOM 958 C CA . PRO A 1 115 ? 17.380 9.090 -12.930 1.00 49.47 115 PRO A CA 1
ATOM 959 C C . PRO A 1 115 ? 18.336 10.041 -13.678 1.00 49.47 115 PRO A C 1
ATOM 961 O O . PRO A 1 115 ? 19.439 9.645 -14.052 1.00 49.47 115 PRO A O 1
ATOM 964 N N . THR A 1 116 ? 17.910 11.277 -13.939 1.00 46.78 116 THR A N 1
ATOM 965 C CA . T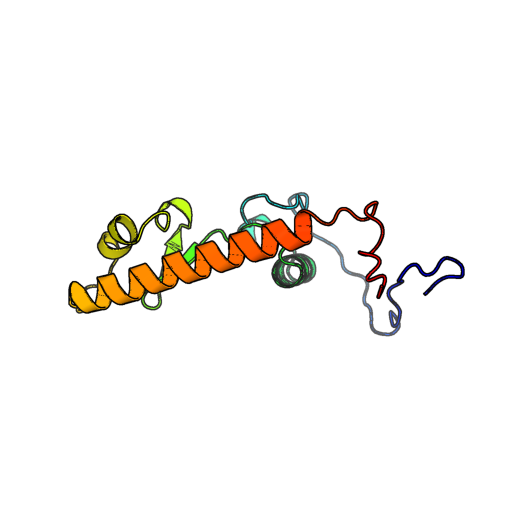HR A 1 116 ? 18.726 12.353 -14.518 1.00 46.78 116 THR A CA 1
ATOM 966 C C . THR A 1 116 ? 19.405 13.239 -13.479 1.00 46.78 116 THR A C 1
ATOM 968 O O . THR A 1 116 ? 20.233 14.067 -13.856 1.00 46.78 116 THR A O 1
ATOM 971 N N . ASP A 1 117 ? 19.060 13.104 -12.200 1.00 42.53 117 ASP A N 1
ATOM 972 C CA . ASP A 1 117 ? 19.633 13.934 -11.153 1.00 42.53 117 ASP A CA 1
ATOM 973 C C . ASP A 1 117 ? 21.012 13.384 -10.774 1.00 42.53 117 ASP A C 1
ATOM 975 O O . ASP A 1 117 ? 21.131 12.223 -10.362 1.00 42.53 117 ASP A O 1
ATOM 979 N N . PRO A 1 118 ? 22.090 14.178 -10.927 1.00 45.69 118 PRO A N 1
ATOM 980 C CA . PRO A 1 118 ? 23.401 13.751 -10.478 1.00 45.69 118 PRO A CA 1
ATOM 981 C C . PRO A 1 118 ? 23.336 13.447 -8.980 1.00 45.69 118 PRO A C 1
ATOM 983 O O . PRO A 1 118 ? 22.713 14.184 -8.211 1.00 45.69 118 PRO A O 1
ATOM 986 N N . LEU A 1 119 ? 23.993 12.354 -8.574 1.00 45.66 119 LEU A N 1
ATOM 987 C CA . LEU A 1 119 ? 24.176 12.009 -7.164 1.00 45.66 119 LEU A CA 1
ATOM 988 C C . LEU A 1 119 ? 24.575 13.274 -6.392 1.00 45.66 119 LEU A C 1
ATOM 990 O O . LEU A 1 119 ? 25.440 14.008 -6.883 1.00 45.66 119 LEU A O 1
ATOM 994 N N . PRO A 1 120 ? 23.994 13.545 -5.207 1.00 39.94 120 PRO A N 1
ATOM 995 C CA . PRO A 1 120 ? 24.424 14.680 -4.412 1.00 39.94 120 PRO A CA 1
ATOM 996 C C . PRO A 1 120 ? 25.923 14.532 -4.145 1.00 39.94 120 PRO A C 1
ATOM 998 O O . PRO A 1 120 ? 26.365 13.624 -3.438 1.00 39.94 120 PRO A O 1
ATOM 1001 N N . TYR A 1 121 ? 26.708 15.404 -4.779 1.00 39.75 121 TYR A N 1
ATOM 1002 C CA . TYR A 1 121 ? 28.125 15.544 -4.512 1.00 39.75 121 TYR A CA 1
ATOM 1003 C C . TYR A 1 121 ? 28.242 16.061 -3.082 1.00 39.75 121 TYR A C 1
ATOM 1005 O O . TYR A 1 121 ? 28.067 17.250 -2.821 1.00 39.75 121 TYR A O 1
ATOM 1013 N N . TYR A 1 122 ? 28.506 15.160 -2.139 1.00 41.88 122 TYR A N 1
ATOM 1014 C CA . TYR A 1 122 ? 28.957 15.537 -0.807 1.00 41.88 122 TYR A CA 1
ATOM 1015 C C . TYR A 1 122 ? 30.418 15.982 -0.913 1.00 41.88 122 TYR A C 1
ATOM 1017 O O . TYR A 1 122 ? 31.342 15.265 -0.524 1.00 41.88 122 TYR A O 1
ATOM 1025 N N . GLY A 1 123 ? 30.617 17.163 -1.498 1.00 36.62 123 GLY A N 1
ATOM 1026 C CA . GLY A 1 123 ? 31.852 17.915 -1.366 1.00 36.62 123 GLY A CA 1
ATOM 1027 C C . GLY A 1 123 ? 32.054 18.220 0.109 1.00 36.62 123 GLY A C 1
ATOM 1028 O O . GLY A 1 123 ? 31.2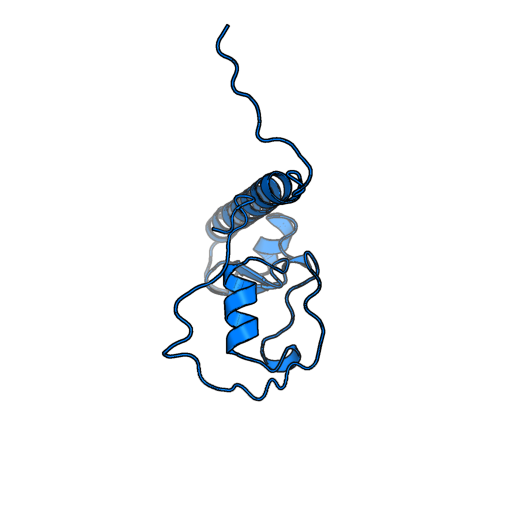20 18.874 0.732 1.00 36.62 123 GLY A O 1
ATOM 1029 N N . ARG A 1 124 ? 33.125 17.672 0.684 1.00 41.59 124 ARG A N 1
ATOM 1030 C CA . ARG A 1 124 ? 33.675 18.201 1.927 1.00 41.59 124 ARG A CA 1
ATOM 1031 C C . ARG A 1 124 ? 34.463 19.445 1.549 1.00 41.59 124 ARG A C 1
ATOM 1033 O O . ARG A 1 124 ? 35.483 19.299 0.878 1.00 41.59 124 ARG A O 1
ATOM 1040 N N . ASP A 1 125 ? 33.990 20.594 2.006 1.00 45.75 125 ASP A N 1
ATOM 1041 C CA . ASP A 1 125 ? 34.836 21.757 2.270 1.00 45.75 125 ASP A CA 1
ATOM 1042 C C . ASP A 1 125 ? 35.143 21.804 3.774 1.00 45.75 125 ASP A C 1
ATOM 1044 O O . ASP A 1 125 ? 34.208 21.555 4.577 1.00 45.75 125 ASP A O 1
#